Protein 8IW5 (pdb70)

Radius of gyration: 12.26 Å; Cα contacts (8 Å, |Δi|>4): 61; chains: 2; bounding box: 26×27×31 Å

Organism: Mus musculus (NCBI:txid10090)

B-factor: mean 35.51, std 10.54, range [19.3, 81.43]

Nearest PDB structures (foldseek):
  3w3x-assembly1_A  TM=7.068E-01  e=4.311E+00  Saccharomyces cerevisiae
  3w3z-assembly1_A  TM=6.859E-01  e=4.311E+00  Saccharomyces cerevisiae S288C
  5lzs-assembly1_PP  TM=4.476E-01  e=6.596E+00  Oryctolagus cuniculus

Sequence (92 aa):
GSMGSLRALHLVEDLRGLLEMMETDEKEGLRCQIPDSTAEVLIEEWLQNSLRALHLVEDLRGLLEMMETDDEKEGLRCQIPDSTAEEVLIEWLQN

Solvent-accessible surface area: 5609 Å² total; per-residue (Å²): 118,75,148,26,14,81,111,0,34,102,15,1,60,59,2,64,35,54,8,105,153,39,123,90,80,91,68,114,32,4,33,110,101,4,80,107,77,6,2,118,44,3,33,108,15,5,102,89,83,66,139,2,43,117,12,2,82,63,3,58,23,39,2,94,163,33,133,86,106,30,66,92,36,6,47,107,120,7,80,112,61,9,2,105,50,3,23,101,25,2,90,147

InterPro domains:
  IPR001660 Sterile alpha motif domain [PF00536] (605-667)
  IPR001660 Sterile alpha motif domain [PF00536] (679-739)
  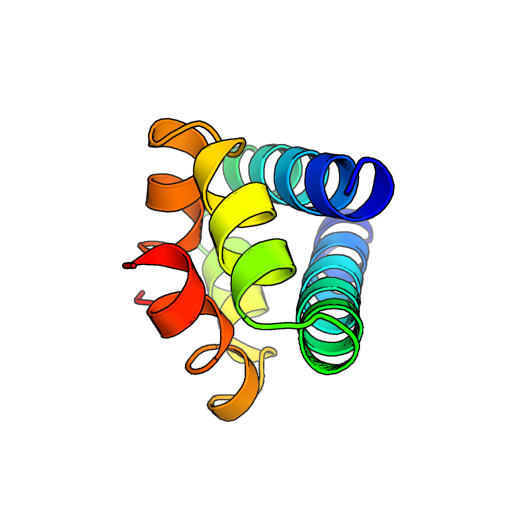IPR001660 Sterile alpha motif domain [PF07647] (764-832)
  IPR001660 Sterile alpha motif domain [PS50105] (606-670)
  IPR001660 Sterile alpha motif domain [PS50105] (678-741)
  IPR001660 Sterile alpha motif domain [SM00454] (603-670)
  IPR001660 Sterile alpha motif domain [SM00454] (675-741)
  IPR001660 Sterile alpha motif domain [SM00454] (763-835)
  IPR013761 Sterile alpha motif/pointed domain superfamily [G3DSA:1.10.150.50] (569-681)
  IPR013761 Sterile alpha motif/pointed domain superfamily [G3DSA:1.10.150.50] (682-753)
  IPR013761 Sterile alpha motif/pointed domain superfamily [G3DSA:1.10.150.50] (754-853)
  IPR013761 Sterile alpha motif/pointed domain superfamily [SSF47769] (596-667)
  IPR013761 Sterile alpha motif/pointed domain superfamily [SSF47769] (676-751)
  IPR013761 Sterile alpha motif/pointed domain superfamily [SSF47769] (756-832)
  IPR029515 Liprin [PTHR12587] (31-946)
  IPR037617 Liprin-beta-1/2, SAM domain 1 [cd09563] (603-666)
  IPR037618 Liprin-beta-1/2, SAM domain 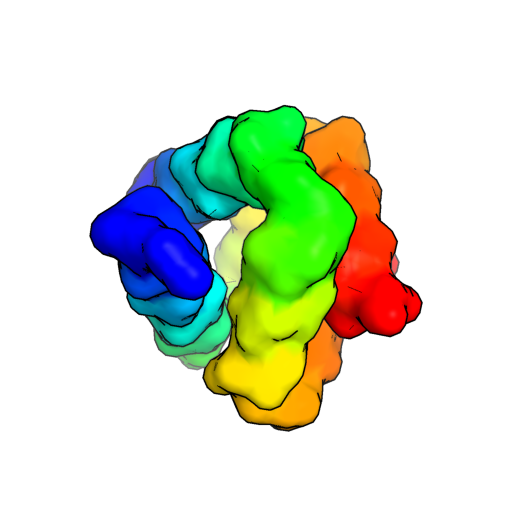2 [cd09566] (677-739)
  IPR037619 Liprin-beta-1/2, SAM domain 3 [cd09569] (762-833)
  IPR058914 Liprin-beta-1/2, coiled-coil domain [PF26022] (103-205)

Secondary structure (DSSP, 8-state):
--HHHHHHHHHHHHHHHHHHTS-HHHHHHHHHHS-HHHHHHHHHHHT-/-HHHHHHHHHHHHHHHTS-HHHHHHHHHTS-HHHHHHHHHHHT-

Structure (mmCIF, N/CA/C/O backbone):
data_8IW5
#
_entry.id   8IW5
#
_cell.length_a   29.793
_cell.length_b   50.637
_cell.length_c   30.780
_cell.angle_alpha   90.00
_cell.angle_beta   113.44
_cell.angle_gamma   90.00
#
_symmetry.space_group_name_H-M   'P 1 21 1'
#
loop_
_entity.id
_entity.type
_entity.pdbx_description
1 polymer Liprin-beta-1
2 non-polymer 'CALCIUM ION'
3 water water
#
loop_
_atom_site.group_PDB
_atom_site.id
_atom_site.type_symbol
_atom_site.label_atom_id
_atom_site.label_alt_id
_atom_site.label_comp_id
_atom_site.label_asym_id
_atom_site.label_entity_id
_atom_site.label_seq_id
_atom_site.pdbx_PDB_ins_code
_atom_site.Cartn_x
_atom_site.Cartn_y
_atom_site.Cartn_z
_atom_site.occupancy
_atom_site.B_iso_or_equiv
_atom_site.auth_seq_id
_atom_site.auth_comp_id
_atom_site.auth_asym_id
_atom_site.auth_atom_id
_atom_site.pdbx_PDB_model_num
ATOM 1 N N . GLY A 1 3 ? 6.354 17.382 -12.787 1.00 42.56 41 GLY A N 1
ATOM 2 C CA . GLY A 1 3 ? 7.461 17.009 -11.924 1.00 36.84 41 GLY A CA 1
ATOM 3 C C . GLY A 1 3 ? 8.728 17.805 -12.168 1.00 52.91 41 GLY A C 1
ATOM 4 O O . GLY A 1 3 ? 8.727 18.781 -12.918 1.00 48.56 41 GLY A O 1
ATOM 5 N N . SER A 1 4 ? 9.811 17.382 -11.518 1.00 38.94 42 SER A N 1
ATOM 6 C CA . SER A 1 4 ? 11.115 18.017 -11.649 1.00 39.35 42 SER A CA 1
ATOM 7 C C . SER A 1 4 ? 12.170 17.041 -11.143 1.00 26.67 42 SER A C 1
ATOM 8 O O . SER A 1 4 ? 11.853 15.984 -10.594 1.00 31.10 42 SER A O 1
ATOM 11 N N . MET A 1 5 ? 13.437 17.399 -11.362 1.00 28.15 43 MET A N 1
ATOM 12 C CA . MET A 1 5 ? 14.532 16.615 -10.804 1.00 29.94 43 MET A CA 1
ATOM 13 C C . MET A 1 5 ? 14.533 16.673 -9.284 1.00 30.75 43 MET A C 1
ATOM 14 O O . MET A 1 5 ? 15.057 15.762 -8.629 1.00 33.92 43 MET A O 1
ATOM 19 N N . GLY A 1 6 ? 13.962 17.729 -8.701 1.00 30.08 44 GLY A N 1
ATOM 20 C CA . GLY A 1 6 ? 13.813 17.757 -7.253 1.00 24.89 44 GLY A CA 1
ATOM 21 C C . GLY A 1 6 ? 12.793 16.756 -6.752 1.00 28.39 44 GLY A C 1
ATOM 22 O O . GLY A 1 6 ? 12.985 16.137 -5.700 1.00 29.29 44 GLY A O 1
ATOM 23 N N . SER A 1 7 ? 11.684 16.583 -7.479 1.00 28.98 45 SER A N 1
ATOM 24 C CA . SER A 1 7 ? 10.718 15.597 -7.005 1.00 28.22 45 SER A CA 1
ATOM 25 C C . SER A 1 7 ? 11.140 14.176 -7.358 1.00 35.62 45 SER A C 1
ATOM 26 O O . SER A 1 7 ? 10.776 13.237 -6.644 1.00 31.57 45 SER A O 1
ATOM 29 N N . LEU A 1 8 ? 11.927 13.991 -8.422 1.00 28.77 46 LEU A N 1
ATOM 30 C CA . LEU A 1 8 ? 12.582 12.704 -8.612 1.00 30.45 46 LEU A CA 1
ATOM 31 C C . LEU A 1 8 ? 13.520 12.399 -7.443 1.00 29.17 46 LEU A C 1
ATOM 32 O O . LEU A 1 8 ? 13.510 11.284 -6.906 1.00 30.63 46 LEU A O 1
ATOM 37 N N . ARG A 1 9 ? 14.301 13.396 -7.007 1.00 22.91 47 ARG A N 1
ATOM 38 C CA . ARG A 1 9 ? 15.170 13.231 -5.839 1.00 22.84 47 ARG A CA 1
ATOM 39 C C . ARG A 1 9 ? 14.362 12.850 -4.610 1.00 29.96 47 ARG A C 1
ATOM 40 O O . ARG A 1 9 ? 14.722 11.921 -3.871 1.00 28.24 47 ARG A O 1
ATOM 48 N N . ALA A 1 10 ? 13.271 13.575 -4.363 1.00 24.81 48 ALA A N 1
ATOM 49 C CA . ALA A 1 10 ? 12.425 13.250 -3.218 1.00 22.43 48 ALA A CA 1
ATOM 50 C C . ALA A 1 10 ? 11.942 11.812 -3.288 1.00 20.91 48 ALA A C 1
ATOM 51 O O . ALA A 1 10 ? 11.927 11.103 -2.273 1.00 24.77 48 ALA A O 1
ATOM 53 N N . LEU A 1 11 ? 11.519 11.365 -4.477 1.00 24.54 49 LEU A N 1
ATOM 54 C CA . LEU A 1 11 ? 11.032 10.002 -4.620 1.00 24.41 49 LEU A CA 1
ATOM 55 C C . LEU A 1 11 ? 12.088 8.991 -4.201 1.00 22.13 49 LEU A C 1
ATOM 56 O O . LEU A 1 11 ? 11.778 8.006 -3.519 1.00 24.78 49 LEU A O 1
ATOM 61 N N . HIS A 1 12 ? 13.346 9.225 -4.586 1.00 24.64 50 HIS A N 1
ATOM 62 C CA . HIS A 1 12 ? 14.416 8.305 -4.221 1.00 28.30 50 HIS A CA 1
ATOM 63 C C . HIS A 1 12 ? 14.756 8.383 -2.743 1.00 27.19 50 HIS A C 1
ATOM 64 O O . HIS A 1 12 ? 15.148 7.371 -2.149 1.00 31.05 50 HIS A O 1
ATOM 71 N N . LEU A 1 13 ? 14.633 9.563 -2.141 1.00 25.54 51 LEU A N 1
ATOM 72 C CA . LEU A 1 13 ? 14.872 9.674 -0.701 1.00 22.29 51 LEU A CA 1
ATOM 73 C C . LEU A 1 13 ? 13.865 8.847 0.078 1.00 27.68 51 LEU A C 1
ATOM 74 O O . LEU A 1 13 ? 14.219 8.185 1.063 1.00 26.12 51 LEU A O 1
ATOM 79 N N . VAL A 1 14 ? 12.598 8.896 -0.336 1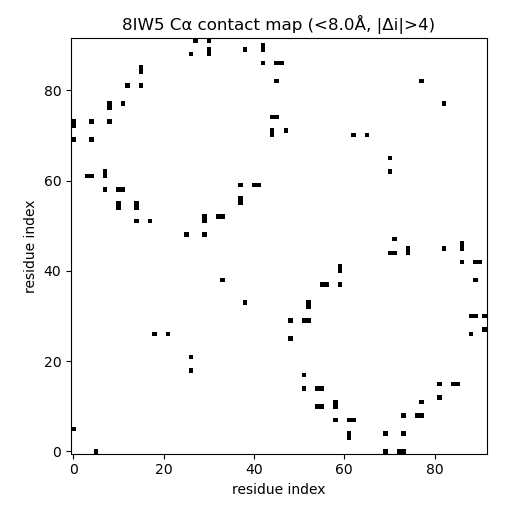.00 24.01 52 VAL A N 1
ATOM 80 C CA . VAL A 1 14 ? 11.563 8.111 0.329 1.00 19.65 52 VAL A CA 1
ATOM 81 C C . VAL A 1 14 ? 11.875 6.632 0.210 1.00 27.84 52 VAL A C 1
ATOM 82 O O . VAL A 1 14 ? 11.838 5.893 1.199 1.00 25.18 52 VAL A O 1
ATOM 86 N N . GLU A 1 15 ? 12.204 6.178 -1.007 1.00 26.15 53 GLU A N 1
ATOM 87 C CA . GLU A 1 15 ? 12.542 4.774 -1.210 1.00 30.94 53 GLU A CA 1
ATOM 88 C C . GLU A 1 15 ? 13.750 4.365 -0.372 1.00 26.06 53 GLU A C 1
ATOM 89 O O . GLU A 1 15 ? 13.761 3.281 0.222 1.00 32.02 53 GLU A O 1
ATOM 91 N N . ASP A 1 16 ? 14.765 5.228 -0.288 1.00 27.92 54 ASP A N 1
ATOM 92 C CA . ASP A 1 16 ? 15.947 4.896 0.499 1.00 32.65 54 ASP A CA 1
ATOM 93 C C . ASP A 1 16 ? 15.609 4.810 1.980 1.00 26.73 54 ASP A C 1
ATOM 94 O O . ASP A 1 16 ? 16.123 3.942 2.696 1.00 30.07 54 ASP A O 1
ATOM 99 N N . LEU A 1 17 ? 14.744 5.704 2.457 1.00 26.01 55 LEU A N 1
ATOM 100 C CA . LEU A 1 17 ? 14.408 5.716 3.877 1.00 28.56 55 LEU A CA 1
ATOM 101 C C . LEU A 1 17 ? 13.683 4.434 4.274 1.00 28.92 55 LEU A C 1
ATOM 102 O O . LEU A 1 17 ? 13.983 3.831 5.316 1.00 28.83 55 LEU A O 1
ATOM 107 N N . ARG A 1 18 ? 12.729 3.987 3.448 1.00 28.61 56 ARG A N 1
ATOM 108 C CA . ARG A 1 18 ? 12.082 2.714 3.748 1.00 25.38 56 ARG A CA 1
ATOM 109 C C . ARG A 1 18 ? 13.100 1.584 3.749 1.00 34.17 56 ARG A C 1
ATOM 110 O O . ARG A 1 18 ? 13.066 0.717 4.625 1.00 27.27 56 ARG A O 1
ATOM 118 N N . GLY A 1 19 ? 14.029 1.592 2.789 1.00 33.82 57 GLY A N 1
ATOM 119 C CA . GLY A 1 19 ? 15.015 0.525 2.722 1.00 34.42 57 GLY A CA 1
ATOM 120 C C . GLY A 1 19 ? 15.929 0.496 3.931 1.00 39.12 57 GLY A C 1
ATOM 121 O O . GLY A 1 19 ? 16.185 -0.569 4.505 1.00 32.37 57 GLY A O 1
ATOM 122 N N . LEU A 1 20 ? 16.445 1.664 4.326 1.00 29.67 58 LEU A N 1
ATOM 123 C CA . LEU A 1 20 ? 17.254 1.762 5.539 1.00 28.82 58 LEU A CA 1
ATOM 124 C C . LEU A 1 20 ? 16.486 1.297 6.767 1.00 29.42 58 LEU A C 1
ATOM 125 O O . LEU A 1 20 ? 17.067 0.653 7.649 1.00 38.20 58 LEU A O 1
ATOM 130 N N . LEU A 1 21 ? 15.191 1.611 6.852 1.00 22.82 59 LEU A N 1
ATOM 131 C CA . LEU A 1 21 ? 14.435 1.208 8.032 1.00 26.82 59 LEU A CA 1
ATOM 132 C C . LEU A 1 21 ? 14.385 -0.310 8.167 1.00 35.54 59 LEU A C 1
ATOM 133 O O . LEU A 1 21 ? 14.339 -0.826 9.291 1.00 35.24 59 LEU A O 1
ATOM 138 N N . GLU A 1 22 ? 14.434 -1.043 7.049 1.00 37.47 60 GLU A N 1
ATOM 139 C CA . GLU A 1 22 ? 14.368 -2.504 7.121 1.00 37.58 60 GLU A CA 1
ATOM 140 C C . GLU A 1 22 ? 15.601 -3.103 7.798 1.00 38.90 60 GLU A C 1
ATOM 141 O O . GLU A 1 22 ? 15.523 -4.192 8.388 1.00 33.23 60 GLU A O 1
ATOM 147 N N . MET A 1 23 ? 16.746 -2.425 7.704 1.00 29.10 61 MET A N 1
ATOM 148 C CA . MET A 1 23 ? 18.017 -2.897 8.237 1.00 31.95 61 MET A CA 1
ATOM 149 C C . MET A 1 23 ? 18.272 -2.430 9.658 1.00 35.33 61 MET A C 1
ATOM 150 O O . MET A 1 23 ? 19.363 -2.666 10.192 1.00 36.29 61 MET A O 1
ATOM 155 N N . MET A 1 24 ? 17.322 -1.743 10.263 1.00 31.27 62 MET A N 1
ATOM 156 C CA . MET A 1 24 ? 17.499 -1.226 11.605 1.00 41.66 62 MET A CA 1
ATOM 157 C C . MET A 1 24 ? 16.740 -2.087 12.604 1.00 33.79 62 MET A C 1
ATOM 158 O O . MET A 1 24 ? 15.683 -2.646 12.302 1.00 32.90 62 MET A O 1
ATOM 163 N N . GLU A 1 25 ? 17.298 -2.180 13.804 1.00 40.01 63 GLU A N 1
ATOM 164 C CA . GLU A 1 25 ? 16.638 -2.809 14.930 1.00 40.82 63 GLU A CA 1
ATOM 165 C C . GLU A 1 25 ? 15.662 -1.842 15.596 1.00 37.71 63 GLU A C 1
ATOM 166 O O . GLU A 1 25 ? 15.690 -0.625 15.375 1.00 33.29 63 GLU A O 1
ATOM 172 N N . THR A 1 26 ? 14.798 -2.406 16.447 1.00 43.90 64 THR A N 1
ATOM 173 C CA . THR A 1 26 ? 13.745 -1.612 17.071 1.00 40.43 64 THR A CA 1
ATOM 174 C C . THR A 1 26 ? 14.325 -0.403 17.796 1.00 35.08 64 THR A C 1
ATOM 175 O O . THR A 1 26 ? 13.869 0.729 17.599 1.00 39.17 64 THR A O 1
ATOM 179 N N . ASP A 1 27 ? 15.345 -0.625 18.632 1.00 44.04 65 ASP A N 1
ATOM 180 C CA . ASP A 1 27 ? 15.936 0.491 19.364 1.00 35.91 65 ASP A CA 1
ATOM 181 C C . ASP A 1 27 ? 16.578 1.498 18.419 1.00 40.96 65 ASP A C 1
ATOM 182 O O . ASP A 1 27 ? 16.535 2.705 18.685 1.00 36.95 65 ASP A O 1
ATOM 184 N N . GLU A 1 28 ? 17.143 1.033 17.301 1.00 33.73 66 GLU A N 1
ATOM 185 C CA . GLU A 1 28 ? 17.741 1.962 16.347 1.00 33.37 66 GLU A CA 1
ATOM 186 C C . GLU A 1 28 ? 16.676 2.798 15.640 1.00 38.36 66 GLU A C 1
ATOM 187 O O . GLU A 1 28 ? 16.886 3.990 15.382 1.00 35.29 66 GLU A O 1
ATOM 193 N N . LYS A 1 29 ? 15.532 2.192 15.308 1.00 29.86 67 LYS A N 1
ATOM 194 C CA . LYS A 1 29 ? 14.460 2.959 14.677 1.00 38.25 67 LYS A CA 1
ATOM 195 C C . LYS A 1 29 ? 13.864 3.971 15.644 1.00 34.30 67 LYS A C 1
ATOM 196 O O . LYS A 1 29 ? 13.606 5.119 15.264 1.00 30.77 67 LYS A O 1
ATOM 202 N N . GLU A 1 30 ? 13.628 3.560 16.894 1.00 33.76 68 GLU A N 1
ATOM 203 C CA . GLU A 1 30 ? 13.121 4.491 17.900 1.00 32.66 68 GLU A CA 1
ATOM 204 C C . GLU A 1 30 ? 14.125 5.602 18.171 1.00 32.43 68 GLU A C 1
ATOM 205 O O . GLU A 1 30 ? 13.754 6.776 18.271 1.00 31.78 68 GLU A O 1
ATOM 211 N N . GLY A 1 31 ? 15.404 5.244 18.285 1.00 32.61 69 GLY A N 1
ATOM 212 C CA . GLY A 1 31 ? 16.432 6.247 18.498 1.00 30.58 69 GLY A CA 1
ATOM 213 C C . GLY A 1 31 ? 16.548 7.229 17.351 1.00 28.88 69 GLY A C 1
ATOM 214 O O . GLY A 1 31 ? 16.786 8.421 17.570 1.00 31.92 69 GLY A O 1
ATOM 215 N N . LEU A 1 32 ? 16.390 6.747 16.113 1.00 27.75 70 LEU A N 1
ATOM 216 C CA . LEU A 1 32 ? 16.379 7.649 14.963 1.00 26.86 70 LEU A CA 1
ATOM 217 C C . LEU A 1 32 ? 15.188 8.601 15.038 1.00 25.42 70 LEU A C 1
ATOM 218 O O . LEU A 1 32 ? 15.341 9.824 14.924 1.00 26.32 70 LEU A O 1
ATOM 223 N N . ARG A 1 33 ? 13.989 8.047 15.236 1.00 30.29 71 ARG A N 1
ATOM 224 C CA . ARG A 1 33 ? 12.787 8.871 15.297 1.00 29.22 71 ARG A CA 1
ATOM 225 C C . ARG A 1 33 ? 12.873 9.892 16.423 1.00 25.60 71 ARG A C 1
ATOM 226 O O . ARG A 1 33 ? 12.431 11.035 16.263 1.00 30.73 71 ARG A O 1
ATOM 234 N N . CYS A 1 34 ? 13.445 9.487 17.568 1.00 26.94 72 CYS A N 1
ATOM 235 C CA . CYS A 1 34 ? 13.646 10.365 18.720 1.00 29.94 72 CYS A CA 1
ATOM 236 C C . CYS A 1 34 ? 14.447 11.615 18.362 1.00 32.13 72 CYS A C 1
ATOM 237 O O . CYS A 1 34 ? 14.220 12.688 18.943 1.00 28.20 72 CYS A O 1
ATOM 240 N N . GLN A 1 35 ? 15.392 11.489 17.427 1.00 31.81 73 GLN A N 1
ATOM 241 C CA . GLN A 1 35 ? 16.277 12.565 16.995 1.00 27.01 73 GLN A CA 1
ATOM 242 C C . GLN A 1 35 ? 15.687 13.428 15.891 1.00 25.77 73 GLN A C 1
ATOM 243 O O . GLN A 1 35 ? 16.289 14.443 15.535 1.00 35.18 73 GLN A O 1
ATOM 249 N N . ILE A 1 36 ? 14.569 13.033 15.307 1.00 25.36 74 ILE A N 1
ATOM 250 C CA . ILE A 1 36 ? 13.951 13.850 14.261 1.00 25.42 74 ILE A CA 1
ATOM 251 C C . ILE A 1 36 ? 13.058 14.889 14.925 1.00 31.99 74 ILE A C 1
ATOM 252 O O . ILE A 1 36 ? 12.227 14.532 15.779 1.00 30.88 74 ILE A O 1
ATOM 257 N N . PRO A 1 37 ? 13.218 16.173 14.612 1.00 29.42 75 PRO A N 1
ATOM 258 C CA . PRO A 1 37 ? 12.347 17.185 15.218 1.00 39.44 75 PRO A CA 1
ATOM 259 C C . PRO A 1 37 ? 10.891 16.863 14.927 1.00 27.69 75 PRO A C 1
ATOM 260 O O . PRO A 1 37 ? 10.550 16.401 13.840 1.00 32.99 75 PRO A O 1
ATOM 264 N N . ASP A 1 38 ? 10.033 17.076 15.932 1.00 31.64 76 ASP A N 1
ATOM 265 C CA . ASP A 1 38 ? 8.611 16.801 15.743 1.00 34.37 76 ASP A CA 1
ATOM 266 C C . ASP A 1 38 ? 8.032 17.585 14.568 1.00 33.62 76 ASP A C 1
ATOM 267 O O . ASP A 1 38 ? 7.116 17.101 13.883 1.00 33.12 76 ASP A O 1
ATOM 272 N N . SER A 1 39 ? 8.559 18.782 14.305 1.00 34.00 77 SER A N 1
ATOM 273 C CA . SER A 1 39 ? 8.088 19.568 13.166 1.00 36.48 77 SER A CA 1
ATOM 274 C C . SER A 1 39 ? 8.351 18.848 11.846 1.00 37.33 77 SER A C 1
ATOM 275 O O . SER A 1 39 ? 7.470 18.770 10.984 1.00 36.69 77 SER A O 1
ATOM 278 N N . THR A 1 40 ? 9.565 18.322 11.668 1.00 34.67 78 THR A N 1
ATOM 279 C CA . THR A 1 40 ? 9.888 17.558 10.469 1.00 30.75 78 THR A CA 1
ATOM 280 C C . THR A 1 40 ? 8.995 16.332 10.345 1.00 26.23 78 THR A C 1
ATOM 281 O O . THR A 1 40 ? 8.487 16.018 9.260 1.00 27.62 78 THR A O 1
ATOM 285 N N . ALA A 1 41 ? 8.794 15.618 11.453 1.00 24.28 79 ALA A N 1
ATOM 286 C CA . ALA A 1 41 ? 7.938 14.434 11.413 1.00 22.47 79 ALA A CA 1
ATOM 287 C C . ALA A 1 41 ? 6.528 14.804 10.990 1.00 29.91 79 ALA A C 1
ATOM 288 O O . ALA A 1 41 ? 5.888 14.087 10.216 1.00 27.85 79 ALA A O 1
ATOM 290 N N . GLU A 1 42 ? 6.039 15.947 11.466 1.00 25.58 80 GLU A N 1
ATOM 291 C CA . GLU A 1 42 ? 4.666 16.322 11.174 1.00 25.07 80 GLU A CA 1
ATOM 292 C C . GLU A 1 42 ? 4.475 16.588 9.691 1.00 28.64 80 GLU A C 1
ATOM 293 O O . GLU A 1 42 ? 3.471 16.167 9.105 1.00 27.99 80 GLU A O 1
ATOM 299 N N . VAL A 1 43 ? 5.423 17.304 9.074 1.00 27.53 81 VAL A N 1
ATOM 300 C CA . VAL A 1 43 ? 5.334 17.586 7.642 1.00 24.25 81 VAL A CA 1
ATOM 301 C C . VAL A 1 43 ? 5.302 16.288 6.851 1.00 27.74 81 VAL A C 1
ATOM 302 O O . VAL A 1 43 ? 4.577 16.167 5.855 1.00 24.89 81 VAL A O 1
ATOM 306 N N . LEU A 1 44 ? 6.103 15.304 7.266 1.00 25.24 82 LEU A N 1
ATOM 307 C CA . LEU A 1 44 ? 6.150 14.041 6.536 1.00 22.14 82 LEU A CA 1
ATOM 308 C C . LEU A 1 44 ? 4.885 13.226 6.759 1.00 27.60 82 LEU A C 1
ATOM 309 O O . LEU A 1 44 ? 4.367 12.604 5.820 1.00 27.05 82 LEU A O 1
AT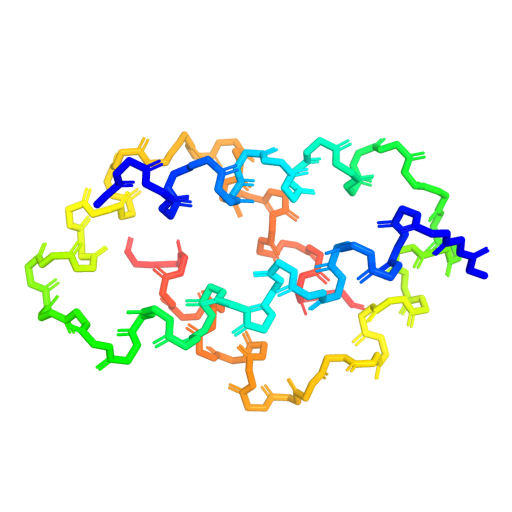OM 314 N N . ILE A 1 45 ? 4.383 13.192 7.997 1.00 27.41 83 ILE A N 1
ATOM 315 C CA . ILE A 1 45 ? 3.161 12.442 8.283 1.00 32.31 83 ILE A CA 1
ATOM 316 C C . ILE A 1 45 ? 2.005 12.994 7.463 1.00 30.95 83 ILE A C 1
ATOM 317 O O . ILE A 1 45 ? 1.290 12.250 6.786 1.00 31.98 83 ILE A O 1
ATOM 322 N N . GLU A 1 46 ? 1.820 14.313 7.494 1.00 26.21 84 GLU A N 1
ATOM 323 C CA A GLU A 1 46 ? 0.681 14.894 6.788 0.50 31.49 84 GLU A CA 1
ATOM 324 C CA B GLU A 1 46 ? 0.686 14.904 6.789 0.50 31.49 84 GLU A CA 1
ATOM 325 C C . GLU A 1 46 ? 0.824 14.739 5.280 1.00 32.75 84 GLU A C 1
ATOM 326 O O . GLU A 1 46 ? -0.171 14.513 4.586 1.00 36.15 84 GLU A O 1
ATOM 337 N N . TRP A 1 47 ? 2.049 14.839 4.757 1.00 27.84 85 TRP A N 1
ATOM 338 C CA . TRP A 1 47 ? 2.237 14.586 3.333 1.00 23.76 85 TRP A CA 1
ATOM 339 C C . TRP A 1 47 ? 1.896 13.139 2.981 1.00 27.21 85 TRP A C 1
ATOM 340 O O . TRP A 1 47 ? 1.229 12.882 1.966 1.00 31.03 85 TRP A O 1
ATOM 351 N N . LEU A 1 48 ? 2.342 12.178 3.794 1.00 28.09 86 LEU A N 1
ATOM 3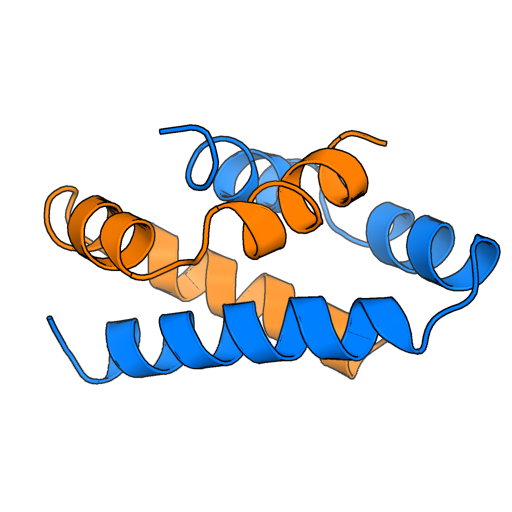52 C CA . LEU A 1 48 ? 2.041 10.781 3.491 1.00 26.74 86 LEU A CA 1
ATOM 353 C C . LEU A 1 48 ? 0.558 10.481 3.658 1.00 32.16 86 LEU A C 1
ATOM 354 O O . LEU A 1 48 ? -0.003 9.694 2.885 1.00 34.35 86 LEU A O 1
ATOM 359 N N . GLN A 1 49 ? -0.103 11.133 4.617 1.00 37.00 87 GLN A N 1
ATOM 360 C CA . GLN A 1 49 ? -1.523 10.940 4.883 1.00 41.06 87 GLN A CA 1
ATOM 361 C C . GLN A 1 49 ? -2.414 11.914 4.120 1.00 42.81 87 GLN A C 1
ATOM 362 O O . GLN A 1 49 ? -3.566 12.122 4.518 1.00 57.81 87 GLN A O 1
ATOM 368 N N . ASN A 1 50 ? -1.918 12.520 3.049 1.00 43.80 88 ASN A N 1
ATOM 369 C CA . ASN A 1 50 ? -2.755 13.415 2.256 1.00 45.53 88 ASN A CA 1
ATOM 370 C C . ASN A 1 50 ? -3.073 12.800 0.898 1.00 55.80 88 ASN A C 1
ATOM 371 O O . ASN A 1 50 ? -4.038 13.196 0.242 1.00 66.03 88 ASN A O 1
ATOM 373 N N . SER B 1 7 ? 22.585 6.401 11.546 1.00 63.41 45 SER B N 1
ATOM 374 C CA . SER B 1 7 ? 21.646 7.420 12.004 1.00 47.28 45 SER B CA 1
ATOM 375 C C . SER B 1 7 ? 21.864 8.741 11.277 1.00 42.83 45 SER B C 1
ATOM 376 O O . SER B 1 7 ? 20.906 9.414 10.910 1.00 44.80 45 SER B O 1
ATOM 379 N N . LEU B 1 8 ? 23.133 9.105 11.070 1.00 45.75 46 LEU B N 1
ATOM 380 C CA . LEU B 1 8 ? 23.440 10.387 10.441 1.00 57.32 46 LEU B CA 1
ATOM 381 C C . LEU B 1 8 ? 22.930 10.442 9.004 1.00 51.41 46 LEU B C 1
ATOM 382 O O . LEU B 1 8 ? 22.409 11.474 8.564 1.00 45.06 46 LEU B O 1
ATOM 384 N N . ARG B 1 9 ? 23.061 9.343 8.255 1.00 47.24 47 ARG B N 1
ATOM 385 C CA . ARG B 1 9 ? 22.593 9.363 6.873 1.00 35.10 47 ARG B CA 1
ATOM 386 C C . ARG B 1 9 ? 21.077 9.464 6.806 1.00 38.12 47 ARG B C 1
ATOM 387 O O . ARG B 1 9 ? 20.532 10.242 6.013 1.00 38.90 47 ARG B O 1
ATOM 395 N N . ALA B 1 10 ? 20.374 8.673 7.621 1.00 38.22 48 ALA B N 1
ATOM 396 C CA . ALA B 1 10 ? 18.919 8.724 7.598 1.00 35.26 48 ALA B CA 1
ATOM 397 C C . ALA B 1 10 ? 18.412 10.073 8.091 1.00 31.92 48 ALA B C 1
ATOM 398 O O . ALA B 1 10 ? 17.433 10.606 7.556 1.00 31.23 48 ALA B O 1
ATOM 400 N N . LEU B 1 11 ? 19.071 10.646 9.106 1.00 29.57 49 LEU B N 1
ATOM 401 C CA . LEU B 1 11 ? 18.706 11.989 9.554 1.00 29.31 49 LEU B CA 1
ATOM 402 C C . LEU B 1 11 ? 18.843 13.000 8.425 1.00 37.86 49 LEU B C 1
ATOM 403 O O . LEU B 1 11 ? 17.991 13.884 8.264 1.00 37.95 49 LEU B O 1
ATOM 408 N N . HIS B 1 12 ? 19.914 12.891 7.640 1.00 40.87 50 HIS B N 1
ATOM 409 C CA . HIS B 1 12 ? 20.089 13.784 6.500 1.00 34.90 50 HIS B CA 1
ATOM 410 C C . HIS B 1 12 ? 19.028 13.542 5.439 1.00 37.53 50 HIS B C 1
ATOM 411 O O . HIS B 1 12 ? 18.530 14.496 4.827 1.00 35.55 50 HIS B O 1
ATOM 418 N N . LEU B 1 13 ? 18.683 12.275 5.194 1.00 32.24 51 LEU B N 1
ATOM 419 C CA . LEU B 1 13 ? 17.644 11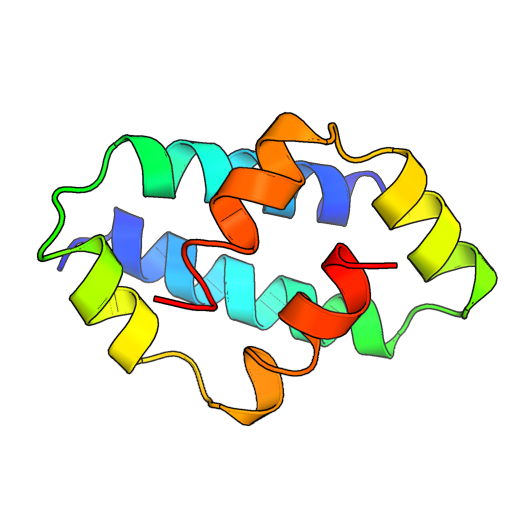.963 4.219 1.00 34.88 51 LEU B CA 1
ATOM 420 C C . LEU B 1 13 ? 16.333 12.613 4.615 1.00 31.34 51 LEU B C 1
ATOM 421 O O . LEU B 1 13 ? 15.648 13.226 3.790 1.00 25.26 51 LEU B O 1
ATOM 426 N N . VAL B 1 14 ? 15.980 12.514 5.893 1.00 24.68 52 VAL B N 1
ATOM 427 C CA . VAL B 1 14 ? 14.707 13.057 6.336 1.00 23.60 52 VAL B CA 1
ATOM 428 C C . VAL B 1 14 ? 14.712 14.577 6.233 1.00 24.98 52 VAL B C 1
ATOM 429 O O . VAL B 1 14 ? 13.710 15.186 5.850 1.00 24.78 52 VAL B O 1
ATOM 433 N N . GLU B 1 15 ? 15.840 15.204 6.569 1.00 25.37 53 GLU B N 1
ATOM 434 C CA . GLU B 1 15 ? 15.943 16.657 6.481 1.00 25.99 53 GLU B CA 1
ATOM 435 C C . GLU B 1 15 ? 15.880 17.125 5.036 1.00 27.91 53 GLU B C 1
ATOM 436 O O . GLU B 1 15 ? 15.188 18.099 4.723 1.00 30.88 53 GLU B O 1
ATOM 442 N N . ASP B 1 16 ? 16.600 16.447 4.135 1.00 27.98 54 ASP B N 1
ATOM 443 C CA . ASP B 1 16 ? 16.542 16.834 2.730 1.00 26.58 54 ASP B CA 1
ATOM 444 C C . ASP B 1 16 ? 15.137 16.689 2.188 1.00 27.00 54 ASP B C 1
ATOM 445 O O . ASP B 1 16 ? 14.668 17.524 1.407 1.00 30.11 54 ASP B O 1
ATOM 450 N N . LEU B 1 17 ? 14.473 15.593 2.546 1.00 23.81 55 LEU B N 1
ATOM 451 C CA . LEU B 1 17 ? 13.109 15.379 2.094 1.00 22.83 55 LEU B CA 1
ATOM 452 C C . LEU B 1 17 ? 12.192 16.493 2.580 1.00 24.50 55 LEU B C 1
ATOM 453 O O . LEU B 1 17 ? 11.413 17.051 1.801 1.00 25.91 55 LEU B O 1
ATOM 458 N N . ARG B 1 18 ? 12.304 16.871 3.858 1.00 22.87 56 ARG B N 1
ATOM 459 C CA . ARG B 1 18 ? 11.455 17.934 4.365 1.00 25.28 56 ARG B CA 1
ATOM 460 C C . ARG B 1 18 ? 11.710 19.220 3.604 1.00 30.86 56 ARG B C 1
ATOM 461 O O . ARG B 1 18 ? 10.767 19.937 3.258 1.00 29.12 56 ARG B O 1
ATOM 469 N N . GLY B 1 19 ? 12.980 19.501 3.297 1.00 27.14 57 GLY B N 1
ATOM 470 C CA . GLY B 1 19 ? 13.309 20.734 2.596 1.00 27.86 57 GLY B CA 1
ATOM 471 C C . GLY B 1 19 ? 12.776 20.751 1.178 1.00 31.99 57 GLY B C 1
ATOM 472 O O . GLY B 1 19 ? 12.371 21.802 0.669 1.00 32.15 57 GLY B O 1
ATOM 473 N N . LEU B 1 20 ? 12.754 19.588 0.525 1.00 25.12 58 LEU B N 1
ATOM 474 C CA . LEU B 1 20 ? 12.185 19.498 -0.816 1.00 27.92 58 LEU B CA 1
ATOM 475 C C . LEU B 1 20 ? 10.675 19.692 -0.776 1.00 31.64 58 LEU B C 1
ATOM 476 O O . LEU B 1 20 ? 10.118 20.477 -1.554 1.00 29.51 58 LEU B O 1
ATOM 481 N N . LEU B 1 21 ? 9.995 18.987 0.132 1.00 27.50 59 LEU B N 1
ATOM 482 C CA . LEU B 1 21 ? 8.539 19.067 0.190 1.00 23.77 59 LEU B CA 1
ATOM 483 C C . LEU B 1 21 ? 8.056 20.483 0.467 1.00 30.41 59 LEU B C 1
ATOM 484 O O . LEU B 1 21 ? 7.008 20.893 -0.043 1.00 29.95 59 LEU B O 1
ATOM 489 N N . GLU B 1 22 ? 8.783 21.237 1.297 1.00 27.26 60 GLU B N 1
ATOM 490 C CA . GLU B 1 22 ? 8.316 22.567 1.680 1.00 31.77 60 GLU B CA 1
ATOM 491 C C . GLU B 1 22 ? 8.445 23.567 0.542 1.00 39.79 60 GLU B C 1
ATOM 492 O O . GLU B 1 22 ? 7.818 24.631 0.593 1.00 38.24 60 GLU B O 1
ATOM 498 N N . MET B 1 23 ? 9.210 23.238 -0.492 1.00 30.90 61 MET B N 1
ATOM 499 C CA . MET B 1 23 ? 9.358 24.108 -1.651 1.00 29.72 61 MET B CA 1
ATOM 500 C C . MET B 1 23 ? 8.428 23.729 -2.797 1.00 29.07 61 MET B C 1
ATOM 501 O O . MET B 1 23 ? 8.446 24.391 -3.842 1.00 33.49 61 MET B O 1
ATOM 506 N N . MET B 1 24 ? 7.632 22.675 -2.637 1.00 30.09 62 MET B N 1
ATOM 507 C CA . MET B 1 24 ? 6.809 22.162 -3.723 1.00 28.23 62 MET B CA 1
ATOM 508 C C . MET B 1 24 ? 5.436 22.822 -3.738 1.00 29.22 62 MET B C 1
ATOM 509 O O . MET B 1 24 ? 4.853 23.103 -2.685 1.00 36.87 62 MET B O 1
ATOM 514 N N . GLU B 1 25 ? 4.916 23.052 -4.939 1.00 30.56 63 GLU B N 1
ATOM 515 C CA . GLU B 1 25 ? 3.508 23.379 -5.062 1.00 34.67 63 GLU B CA 1
ATOM 516 C C . GLU B 1 25 ? 2.655 22.162 -4.704 1.00 30.47 63 GLU B C 1
ATOM 517 O O . GLU B 1 25 ? 3.125 21.017 -4.672 1.00 29.08 63 GLU B O 1
ATOM 523 N N . THR B 1 26 ? 1.375 22.425 -4.428 1.00 33.51 64 THR B N 1
ATOM 524 C CA . THR B 1 26 ? 0.477 21.359 -3.999 1.00 30.36 64 THR B CA 1
ATOM 525 C C . THR B 1 26 ? 0.368 20.259 -5.049 1.00 30.36 64 THR B C 1
ATOM 526 O O . THR B 1 26 ? 0.375 19.068 -4.711 1.00 32.91 64 THR B O 1
ATOM 530 N N . ASP B 1 27 ? 0.282 20.629 -6.332 1.00 38.31 65 ASP B N 1
ATOM 531 C CA A ASP B 1 27 ? 0.185 19.607 -7.372 0.50 36.96 65 ASP B CA 1
ATOM 532 C CA B ASP B 1 27 ? 0.186 19.609 -7.374 0.50 36.97 65 ASP B CA 1
ATOM 533 C C . ASP B 1 27 ? 1.451 18.761 -7.452 1.00 33.88 65 ASP B C 1
ATOM 534 O O . ASP B 1 27 ? 1.376 17.569 -7.776 1.00 31.74 65 ASP B O 1
ATOM 543 N N . GLU B 1 28 ? 2.616 19.349 -7.159 1.00 30.35 66 GLU B N 1
ATOM 544 C CA . GLU B 1 28 ? 3.858 18.578 -7.176 1.00 29.76 66 GLU B CA 1
ATOM 545 C C . GLU B 1 28 ? 3.912 17.584 -6.015 1.00 27.30 66 GLU B C 1
ATOM 546 O O . GLU B 1 28 ? 4.236 16.406 -6.213 1.00 31.14 66 GLU B O 1
ATOM 548 N N . LYS B 1 29 ? 3.600 18.047 -4.795 1.00 26.85 67 LYS B N 1
ATOM 549 C CA . LYS B 1 29 ? 3.593 17.183 -3.611 1.00 27.87 67 LYS B CA 1
ATOM 550 C C . LYS B 1 29 ? 2.611 16.035 -3.761 1.00 27.37 67 LYS B C 1
ATOM 551 O O . LYS B 1 29 ? 2.915 14.884 -3.411 1.00 26.98 67 LYS B O 1
ATOM 557 N N . GLU B 1 30 ? 1.415 16.331 -4.259 1.00 32.37 68 GLU B N 1
ATOM 558 C CA . GLU B 1 30 ? 0.401 15.294 -4.380 1.00 26.09 68 GLU B CA 1
ATOM 559 C C . GLU B 1 30 ? 0.720 14.340 -5.529 1.00 26.71 68 GLU B C 1
ATOM 560 O O . GLU B 1 30 ? 0.541 13.123 -5.396 1.00 29.99 68 GLU B O 1
ATOM 566 N N . GLY B 1 31 ? 1.197 14.867 -6.664 1.00 29.58 69 GLY B N 1
ATOM 567 C CA . GLY B 1 31 ? 1.685 13.992 -7.721 1.00 33.53 69 GLY B CA 1
ATOM 568 C C . GLY B 1 31 ? 2.810 13.084 -7.262 1.00 27.86 69 GLY B C 1
ATOM 569 O O . GLY B 1 31 ? 2.880 11.921 -7.670 1.00 30.37 69 GLY B O 1
ATOM 570 N N . LEU B 1 32 ? 3.684 13.585 -6.382 1.00 25.90 70 LEU B N 1
ATOM 571 C CA . LEU B 1 32 ? 4.751 12.741 -5.862 1.00 24.83 70 LEU B CA 1
ATOM 572 C C . LEU B 1 32 ? 4.192 11.669 -4.934 1.00 25.96 70 LEU B C 1
ATOM 573 O O . LEU B 1 32 ? 4.611 10.506 -4.991 1.00 27.25 70 LEU B O 1
ATOM 578 N N . ARG B 1 33 ? 3.239 12.041 -4.079 1.00 24.91 71 ARG B N 1
ATOM 579 C CA . ARG B 1 33 ? 2.595 11.058 -3.217 1.00 32.96 71 ARG B CA 1
ATOM 580 C C . ARG B 1 33 ? 1.928 9.953 -4.025 1.00 29.76 71 ARG B C 1
ATOM 581 O O . ARG B 1 33 ? 1.890 8.803 -3.573 1.00 32.16 71 ARG B O 1
ATOM 589 N N . CYS B 1 34 ? 1.431 10.269 -5.234 1.00 24.88 72 CYS B N 1
ATOM 590 C CA . CYS B 1 34 ?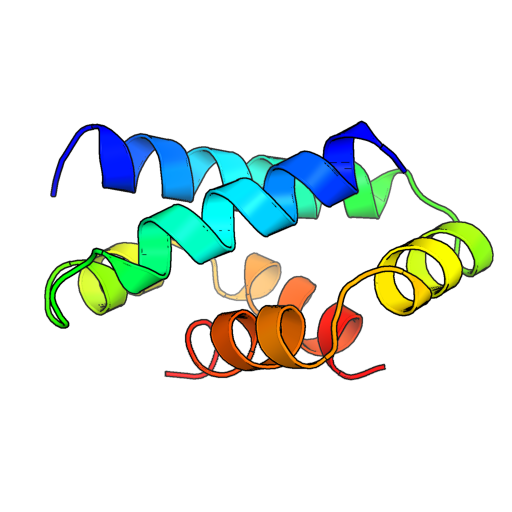 0.803 9.252 -6.075 1.00 28.86 72 CYS B CA 1
ATOM 591 C C . CYS B 1 34 ? 1.772 8.136 -6.414 1.00 28.43 72 CYS B C 1
ATOM 592 O O . CYS B 1 34 ? 1.353 6.999 -6.644 1.00 32.13 72 CYS B O 1
ATOM 595 N N . GLN B 1 35 ? 3.061 8.451 -6.478 1.00 27.17 73 GLN B N 1
ATOM 596 C CA . GLN B 1 35 ? 4.071 7.526 -6.957 1.00 29.70 73 GLN B CA 1
ATOM 597 C C . GLN B 1 35 ? 4.702 6.713 -5.840 1.00 34.45 73 GLN B C 1
ATOM 598 O O . GLN B 1 35 ? 5.590 5.905 -6.117 1.00 29.82 73 GLN B O 1
ATOM 604 N N . ILE B 1 36 ? 4.277 6.915 -4.597 1.00 32.78 74 ILE B N 1
ATOM 605 C CA . ILE B 1 36 ? 4.794 6.162 -3.458 1.00 28.00 74 ILE B CA 1
ATOM 606 C C . ILE B 1 36 ? 3.914 4.938 -3.256 1.00 24.22 74 ILE B C 1
ATOM 607 O O . ILE B 1 36 ? 2.688 5.084 -3.099 1.00 24.71 74 ILE B O 1
ATOM 612 N N . PRO B 1 37 ? 4.470 3.727 -3.229 1.00 24.75 75 PRO B N 1
ATOM 613 C CA . PRO B 1 37 ? 3.636 2.560 -2.936 1.00 29.91 75 PRO B CA 1
ATOM 614 C C . PRO B 1 37 ? 2.954 2.726 -1.591 1.00 33.72 75 PRO B C 1
ATOM 615 O O . PRO B 1 37 ? 3.514 3.316 -0.661 1.00 29.77 75 PRO B O 1
ATOM 619 N N . ASP B 1 38 ? 1.722 2.219 -1.504 1.00 31.02 76 ASP B N 1
ATOM 620 C CA . ASP B 1 38 ? 0.988 2.293 -0.247 1.00 31.75 76 ASP B CA 1
ATOM 621 C C . ASP B 1 38 ? 1.739 1.581 0.875 1.00 31.76 76 ASP B C 1
ATOM 622 O O . ASP B 1 38 ? 1.795 2.082 2.006 1.00 30.04 76 ASP B O 1
ATOM 627 N N . SER B 1 39 ? 2.346 0.423 0.582 1.00 32.19 77 SER B N 1
ATOM 628 C CA . SER B 1 39 ? 3.102 -0.284 1.614 1.00 27.74 77 SER B CA 1
ATOM 629 C C . SER B 1 39 ? 4.273 0.546 2.141 1.00 30.74 77 SER B C 1
ATOM 630 O O . SER B 1 39 ? 4.602 0.463 3.332 1.00 33.37 77 SER B O 1
ATOM 633 N N . THR B 1 40 ? 4.912 1.350 1.285 1.00 26.75 78 THR B N 1
ATOM 634 C CA . THR B 1 40 ? 5.977 2.226 1.753 1.00 29.28 78 THR B CA 1
ATOM 635 C C . THR B 1 40 ? 5.417 3.344 2.613 1.00 25.87 78 THR B C 1
ATOM 636 O O . THR B 1 40 ? 5.952 3.647 3.688 1.00 27.79 78 THR B O 1
ATOM 640 N N . ALA B 1 41 ? 4.323 3.958 2.160 1.00 20.89 79 ALA B N 1
ATOM 641 C CA . ALA B 1 41 ? 3.720 5.049 2.923 1.00 20.34 79 ALA B CA 1
ATOM 642 C C . ALA B 1 41 ? 3.294 4.566 4.301 1.00 26.53 79 ALA B C 1
ATOM 643 O O . ALA B 1 41 ? 3.454 5.284 5.299 1.00 27.18 79 ALA B O 1
ATOM 645 N N . GLU B 1 42 ? 2.761 3.343 4.371 1.00 23.09 80 GLU B N 1
ATOM 646 C CA A GLU B 1 42 ? 2.261 2.823 5.639 0.50 24.68 80 GLU B CA 1
ATOM 647 C CA B GLU B 1 42 ? 2.258 2.826 5.641 0.50 24.68 80 GLU B CA 1
ATOM 648 C C . GLU B 1 42 ? 3.399 2.538 6.611 1.00 26.31 80 GLU B C 1
ATOM 649 O O . GLU B 1 42 ? 3.264 2.783 7.818 1.00 28.63 80 GLU B O 1
ATOM 660 N N . VAL B 1 43 ? 4.522 2.011 6.108 1.00 23.16 81 VAL B N 1
ATOM 661 C CA . VAL B 1 43 ? 5.677 1.774 6.978 1.00 30.23 81 VAL B CA 1
ATOM 662 C C . VAL B 1 43 ? 6.168 3.087 7.567 1.00 25.02 81 VAL B C 1
ATOM 663 O O . VAL B 1 43 ? 6.435 3.203 8.773 1.00 27.22 81 VAL B O 1
ATOM 667 N N . LEU B 1 44 ? 6.310 4.097 6.713 1.00 24.38 82 LEU B N 1
ATOM 668 C CA . LEU B 1 44 ? 6.860 5.369 7.160 1.00 19.30 82 LEU B CA 1
ATOM 669 C C . LEU B 1 44 ? 5.907 6.076 8.123 1.00 26.58 82 LEU B C 1
ATOM 670 O O . LEU B 1 44 ? 6.337 6.605 9.156 1.00 25.14 82 LEU B O 1
ATOM 675 N N . ILE B 1 45 ? 4.605 6.059 7.825 1.00 24.31 83 ILE B N 1
ATOM 676 C CA . ILE B 1 45 ? 3.633 6.705 8.702 1.00 24.58 83 ILE B CA 1
ATOM 677 C C . ILE B 1 45 ? 3.679 6.081 10.087 1.00 26.42 83 ILE B C 1
ATOM 678 O O . ILE B 1 45 ? 3.727 6.779 11.106 1.00 30.05 83 ILE B O 1
ATOM 683 N N . GLU B 1 46 ? 3.666 4.749 10.149 1.00 25.50 84 GLU B N 1
ATOM 684 C CA . GLU B 1 46 ? 3.635 4.106 11.456 1.00 24.66 84 GLU B CA 1
ATOM 685 C C . GLU B 1 46 ? 4.922 4.366 12.214 1.00 24.53 84 GLU B C 1
ATOM 686 O O . GLU B 1 46 ? 4.906 4.524 13.439 1.00 28.71 84 GLU B O 1
ATOM 692 N N . TRP B 1 47 ? 6.050 4.399 11.502 1.00 23.01 85 TRP B N 1
ATOM 693 C CA . TRP B 1 47 ? 7.319 4.684 12.156 1.00 26.58 85 TRP B CA 1
ATOM 694 C C . TRP B 1 47 ? 7.332 6.103 12.707 1.00 30.27 85 TRP B C 1
ATOM 695 O O . TRP B 1 47 ? 7.757 6.342 13.844 1.00 30.73 85 TRP B O 1
ATOM 706 N N . LEU B 1 48 ? 6.828 7.047 11.930 1.00 21.97 86 LEU B N 1
ATOM 707 C CA . LEU B 1 48 ? 6.887 8.448 12.345 1.00 20.47 86 LEU B CA 1
ATOM 708 C C . LEU B 1 48 ? 5.933 8.744 13.491 1.00 33.37 86 LEU B C 1
ATOM 709 O O . LEU B 1 48 ? 6.189 9.652 14.293 1.00 36.06 86 LEU B O 1
ATOM 714 N N . GLN B 1 49 ? 4.827 8.013 13.581 1.00 29.09 87 GLN B N 1
ATOM 715 C CA . GLN B 1 49 ? 3.822 8.277 14.596 1.00 32.55 87 GLN B CA 1
ATOM 716 C C . GLN B 1 49 ? 4.093 7.545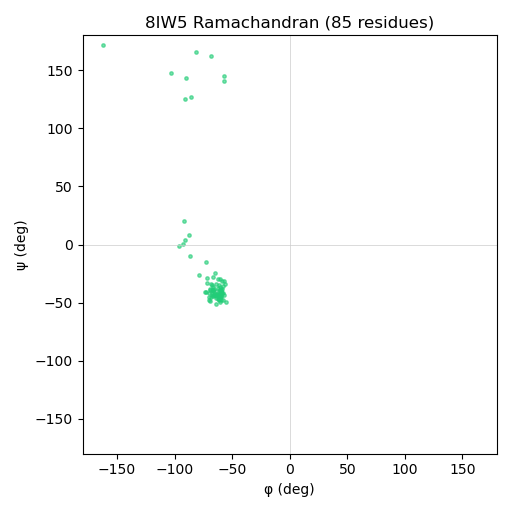 15.904 1.00 40.95 87 GLN B C 1
ATOM 717 O O . GLN B 1 49 ? 3.247 7.578 16.803 1.00 46.40 87 GLN B O 1
ATOM 723 N N . ASN B 1 50 ? 5.248 6.906 16.043 1.00 44.25 88 ASN B N 1
ATOM 724 C CA . ASN B 1 50 ? 5.608 6.298 17.321 1.00 47.69 88 ASN B CA 1
ATOM 725 C C . ASN B 1 50 ? 6.974 6.765 17.814 1.00 57.85 88 ASN B C 1
ATOM 726 O O . ASN B 1 50 ? 7.156 7.941 18.140 1.00 46.85 88 ASN B O 1
#

Foldseek 3Di:
DDVVVVVVVVVVVVVVVVVVVDDPVRVVVVVVPDPPVVVVVVVVVVVD/DVVVVVVVVVVVVVLVPDDPVVNVVVVVPDDPVRVVVVVVVVVD